Protein AF-A0A957FSR9-F1 (afdb_monomer_lite)

Sequence (139 aa):
MRSLYLKLSLAFVFVSLTAVVLVSLFVRLQTREQFDQFMLDRNQSEVMNELVSYYEENGSWANVRAILMKDGPPARPDEHRRREFWLPVTLVGLNNRVIVEGGNYEHGQFLSEEDLRTAVAVTVNDETVGFVLFPNTPN

Foldseek 3Di:
DVVVVVVVVVVVVVVVVVVVVVVVVVVVVVPPPCPVVVVVVVVVVVLLVQVLVVCVVPVDCVPVQVSQWDQADDDDPPDPDRPGDGQQKWKAFPQQATCDHHDPHDHRDRHDPVQQVQWDFRDHPNDGGTTMDHPPPDD

pLDDT: mean 78.59, std 15.97, range [32.25, 94.75]

Secondary structure (DSSP, 8-state):
-HHHHHHHHHHHHHHHHHHHHHHHHHHHHHTSSSHHHHHHHHHHHHHHHHHHHHHHHHSS-TTGGGGGEEEPSPPPTT--S--EEE---EEE-TTSBEEE-BTTBPTTPBPPHHHHHHSEEEEETTEEEEEEEPP----

Structure (mmCIF, N/CA/C/O backbone):
data_AF-A0A957FSR9-F1
#
_entry.id   AF-A0A957FSR9-F1
#
loop_
_atom_site.group_PDB
_atom_site.id
_atom_site.type_symbol
_atom_site.label_atom_id
_atom_site.label_alt_id
_atom_site.label_comp_id
_atom_site.label_asym_id
_atom_site.label_entity_id
_atom_site.label_seq_id
_atom_site.pdbx_PDB_ins_code
_atom_site.Cartn_x
_atom_site.Cartn_y
_atom_site.Cartn_z
_atom_site.occupancy
_atom_site.B_iso_or_equiv
_atom_site.auth_seq_id
_atom_site.auth_comp_id
_atom_site.auth_asym_id
_atom_site.auth_atom_id
_atom_site.pdbx_PDB_model_num
ATOM 1 N N . MET A 1 1 ? 42.047 17.997 -55.246 1.00 55.38 1 MET A N 1
ATOM 2 C CA . MET A 1 1 ? 40.901 18.570 -54.495 1.00 55.38 1 MET A CA 1
ATOM 3 C C .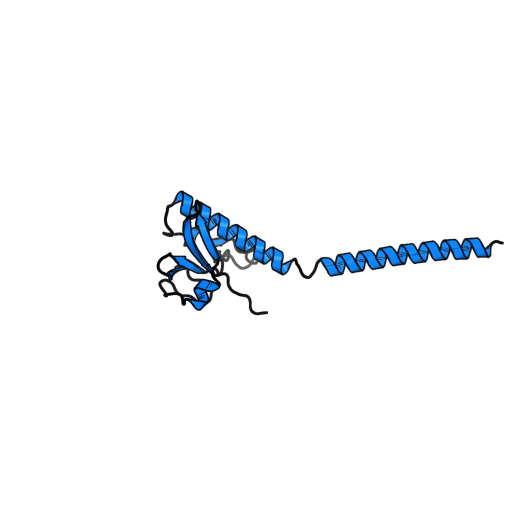 MET A 1 1 ? 39.681 17.634 -54.355 1.00 55.38 1 MET A C 1
ATOM 5 O O . MET A 1 1 ? 38.709 18.030 -53.735 1.00 55.38 1 MET A O 1
ATOM 9 N N . ARG A 1 2 ? 39.712 16.373 -54.833 1.00 58.72 2 ARG A N 1
ATOM 10 C CA . ARG A 1 2 ? 38.577 15.418 -54.747 1.00 58.72 2 ARG A CA 1
ATOM 11 C C . ARG A 1 2 ? 38.527 14.590 -53.442 1.00 58.72 2 ARG A C 1
ATOM 13 O O . ARG A 1 2 ? 37.468 14.131 -53.040 1.00 58.72 2 ARG A O 1
ATOM 20 N N . SER A 1 3 ? 39.669 14.435 -52.762 1.00 61.12 3 SER A N 1
ATOM 21 C CA . SER A 1 3 ? 39.813 13.634 -51.528 1.00 61.12 3 SER A CA 1
ATOM 22 C C . SER A 1 3 ? 39.265 14.329 -50.271 1.00 61.12 3 SER A C 1
ATOM 24 O O . SER A 1 3 ? 38.818 13.654 -49.348 1.00 61.12 3 SER A O 1
ATOM 26 N N . LEU A 1 4 ? 39.259 15.668 -50.241 1.00 70.44 4 LEU A N 1
ATOM 27 C CA . LEU A 1 4 ? 38.833 16.434 -49.064 1.00 70.44 4 LEU A CA 1
ATOM 28 C C . LEU A 1 4 ? 37.316 16.329 -48.837 1.00 70.44 4 LEU A C 1
ATOM 30 O O . LEU A 1 4 ? 36.880 16.047 -47.726 1.00 70.44 4 LEU A O 1
ATOM 34 N N . TYR A 1 5 ? 36.527 16.452 -49.910 1.00 75.75 5 TYR A N 1
ATOM 35 C CA . TYR A 1 5 ? 35.071 16.275 -49.873 1.00 75.75 5 TYR A CA 1
ATOM 36 C C . TYR A 1 5 ? 34.663 14.845 -49.487 1.00 75.75 5 TYR A C 1
ATOM 38 O O . TYR A 1 5 ? 33.726 14.663 -48.714 1.00 75.75 5 TYR A O 1
ATOM 46 N N . LEU A 1 6 ? 35.403 13.831 -49.954 1.00 77.62 6 LEU A N 1
ATOM 47 C CA . LEU A 1 6 ? 35.171 12.429 -49.584 1.00 77.62 6 LEU A CA 1
ATOM 48 C C . LEU A 1 6 ? 35.450 12.162 -48.100 1.00 77.62 6 LEU A C 1
ATOM 50 O O . LEU A 1 6 ? 34.646 11.512 -47.440 1.00 77.62 6 LEU A O 1
ATOM 54 N N . LYS A 1 7 ? 36.550 12.696 -47.555 1.00 77.75 7 LYS A N 1
ATOM 55 C CA . LYS A 1 7 ? 36.868 12.562 -46.124 1.00 77.75 7 LYS A CA 1
ATOM 56 C C . LYS A 1 7 ? 35.820 13.237 -45.240 1.00 77.75 7 LYS A C 1
ATOM 58 O O . LYS A 1 7 ? 35.449 12.680 -44.213 1.00 77.75 7 LYS A O 1
ATOM 63 N N . LEU A 1 8 ? 35.323 14.404 -45.652 1.00 81.38 8 LEU A N 1
ATOM 64 C CA . LEU A 1 8 ? 34.328 15.151 -44.884 1.00 81.38 8 LEU A CA 1
ATOM 65 C C . LEU A 1 8 ? 32.949 14.476 -44.912 1.00 81.38 8 LEU A C 1
ATOM 67 O O . LEU A 1 8 ? 32.307 14.356 -43.872 1.00 81.38 8 LEU A O 1
ATOM 71 N N . SER A 1 9 ? 32.519 13.977 -46.075 1.00 86.38 9 SER A N 1
ATOM 72 C CA . SER A 1 9 ? 31.272 13.210 -46.195 1.00 86.38 9 SER A CA 1
ATOM 73 C C . SER A 1 9 ? 31.328 11.917 -45.377 1.00 86.38 9 SER A C 1
ATOM 75 O O . SER A 1 9 ? 30.385 11.616 -44.648 1.00 86.38 9 SER A O 1
ATOM 77 N N . LEU A 1 10 ? 32.458 11.201 -45.414 1.00 86.12 10 LEU A N 1
ATOM 78 C CA . LEU A 1 10 ? 32.640 9.976 -44.638 1.00 86.12 10 LEU A CA 1
ATOM 79 C C . LEU A 1 10 ? 32.628 10.242 -43.125 1.00 86.12 10 LEU A C 1
ATOM 81 O O . LEU A 1 10 ? 32.024 9.477 -42.376 1.00 86.12 10 LEU A O 1
ATOM 85 N N . ALA A 1 11 ? 33.228 11.349 -42.677 1.00 89.00 11 ALA A N 1
ATOM 86 C CA . ALA A 1 11 ? 33.171 11.768 -41.279 1.00 89.00 11 ALA A CA 1
ATOM 87 C C . ALA A 1 11 ? 31.732 12.082 -40.833 1.00 89.00 11 ALA A C 1
ATOM 89 O O . ALA A 1 11 ? 31.319 11.652 -39.760 1.00 89.00 11 ALA A O 1
ATOM 90 N N . PHE A 1 12 ? 30.940 12.756 -41.672 1.00 90.06 12 PHE A N 1
ATOM 91 C CA . PHE A 1 12 ? 29.530 13.041 -41.379 1.00 90.06 12 PHE A CA 1
ATOM 92 C C . PHE A 1 12 ? 28.678 11.771 -41.258 1.00 90.06 12 PHE A C 1
ATOM 94 O O . PHE A 1 12 ? 27.862 11.647 -40.339 1.00 90.06 12 PHE A O 1
ATOM 101 N N . VAL A 1 13 ? 28.888 10.802 -42.151 1.00 91.31 13 VAL A N 1
ATOM 102 C CA . VAL A 1 13 ? 28.208 9.499 -42.084 1.00 91.31 13 VAL A CA 1
ATOM 103 C C . VAL A 1 13 ? 28.607 8.752 -40.812 1.00 91.31 13 VAL A C 1
ATOM 105 O O . VAL A 1 13 ? 27.752 8.212 -40.118 1.00 91.31 13 VAL A O 1
ATOM 108 N N . PHE A 1 14 ? 29.887 8.773 -40.448 1.00 93.69 14 PHE A N 1
ATOM 109 C CA . PHE A 1 14 ? 30.363 8.102 -39.243 1.00 93.69 14 PHE A CA 1
ATOM 110 C C . PHE A 1 14 ? 29.796 8.725 -37.957 1.00 93.69 14 PHE A C 1
ATOM 112 O O . PHE A 1 14 ? 29.338 8.008 -37.067 1.00 93.69 14 PHE A O 1
ATOM 119 N N . VAL A 1 15 ? 29.770 10.058 -37.868 1.00 92.94 15 VAL A N 1
ATOM 120 C CA . VAL A 1 15 ? 29.231 10.779 -36.703 1.00 92.94 15 VAL A CA 1
ATOM 121 C C . VAL A 1 15 ? 27.727 10.543 -36.554 1.00 92.94 15 VAL A C 1
ATOM 123 O O . VAL A 1 15 ? 27.268 10.253 -35.452 1.00 92.94 15 VAL A O 1
ATOM 126 N N . SER A 1 16 ? 26.961 10.601 -37.649 1.00 91.56 16 SER A N 1
ATOM 127 C CA . SER A 1 16 ? 25.515 10.327 -37.612 1.00 91.56 16 SER A CA 1
ATOM 128 C C . SER A 1 16 ? 25.204 8.878 -37.227 1.00 91.56 16 SER A C 1
ATOM 130 O O . SER A 1 16 ? 24.335 8.649 -36.388 1.00 91.56 16 SER A O 1
ATOM 132 N N . LEU A 1 17 ? 25.962 7.905 -37.745 1.00 94.38 17 LEU A N 1
ATOM 133 C CA . LEU A 1 17 ? 25.832 6.500 -37.350 1.00 94.38 17 LEU A CA 1
ATOM 134 C C . LEU A 1 17 ? 26.128 6.307 -35.855 1.00 94.38 17 LEU A C 1
ATOM 136 O O . LEU A 1 17 ? 25.384 5.628 -35.151 1.00 94.38 17 LEU A O 1
ATOM 140 N N . THR A 1 18 ? 27.186 6.950 -35.358 1.00 92.81 18 THR A N 1
ATOM 141 C CA . THR A 1 18 ? 27.576 6.885 -33.943 1.00 92.81 18 THR A CA 1
ATOM 142 C C . THR A 1 18 ? 26.500 7.496 -33.047 1.00 92.81 18 THR A C 1
ATOM 144 O O . THR A 1 18 ? 26.158 6.915 -32.020 1.00 92.81 18 THR A O 1
ATOM 147 N N . ALA A 1 19 ? 25.907 8.623 -33.453 1.00 90.44 19 ALA A N 1
ATOM 148 C CA . ALA A 1 19 ? 24.806 9.249 -32.729 1.00 90.44 19 ALA A CA 1
ATOM 149 C C . ALA A 1 19 ? 23.575 8.330 -32.645 1.00 90.44 19 ALA A C 1
ATOM 151 O O . ALA A 1 19 ? 23.011 8.173 -31.566 1.00 90.44 19 ALA A O 1
ATOM 152 N N . VAL A 1 20 ? 23.194 7.664 -33.742 1.00 93.94 20 VAL A N 1
ATOM 153 C CA . VAL A 1 20 ? 22.070 6.707 -33.754 1.00 93.94 20 VAL A CA 1
ATOM 154 C C . VAL A 1 20 ? 22.340 5.510 -32.839 1.00 93.94 20 VAL A C 1
ATOM 156 O O . VAL A 1 20 ? 21.463 5.116 -32.071 1.00 93.94 20 VAL A O 1
ATOM 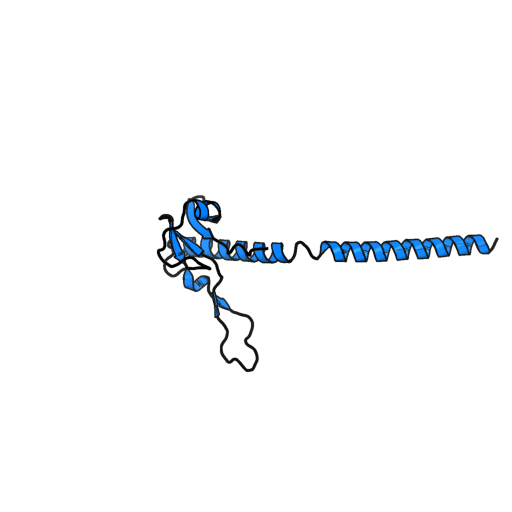159 N N . VAL A 1 21 ? 23.554 4.950 -32.875 1.00 92.44 21 VAL A N 1
ATOM 160 C CA . VAL A 1 21 ? 23.947 3.824 -32.011 1.00 92.44 21 VAL A CA 1
ATOM 161 C C . VAL A 1 21 ? 23.920 4.226 -30.537 1.00 92.44 21 VAL A C 1
ATOM 163 O O . VAL A 1 21 ? 23.374 3.490 -29.717 1.00 92.44 21 VAL A O 1
ATOM 166 N N . LEU A 1 22 ? 24.451 5.405 -30.200 1.00 89.62 22 LEU A N 1
ATOM 167 C CA . LEU A 1 22 ? 24.416 5.930 -28.837 1.00 89.62 22 LEU A CA 1
ATOM 168 C C . LEU A 1 22 ? 22.978 6.159 -28.366 1.00 89.62 22 LEU A C 1
ATOM 170 O O . LEU A 1 22 ? 22.612 5.652 -27.313 1.00 89.62 22 LEU A O 1
ATOM 174 N N . VAL A 1 23 ? 22.133 6.830 -29.152 1.00 86.50 23 VAL A N 1
ATOM 175 C CA . VAL A 1 23 ? 20.717 7.040 -28.798 1.00 86.50 23 VAL A CA 1
ATOM 176 C C . VAL A 1 23 ? 19.997 5.704 -28.598 1.00 86.50 23 VAL A C 1
ATOM 178 O O . VAL A 1 23 ? 19.296 5.533 -27.606 1.00 86.50 23 VAL A O 1
ATOM 181 N N . SER A 1 24 ? 20.216 4.720 -29.476 1.00 83.81 24 SER A N 1
ATOM 182 C CA . SER A 1 24 ? 19.632 3.382 -29.329 1.00 83.81 24 SER A CA 1
ATOM 183 C C . SER A 1 24 ? 20.094 2.668 -28.055 1.00 83.81 24 SER A C 1
ATOM 185 O O . SER A 1 24 ? 19.287 1.990 -27.419 1.00 83.81 24 SER A O 1
ATOM 187 N N . LEU A 1 25 ? 21.366 2.812 -27.670 1.00 79.31 25 LEU A N 1
ATOM 188 C CA . LEU A 1 25 ? 21.903 2.281 -26.415 1.00 79.31 25 LEU A CA 1
ATOM 189 C C . LEU A 1 25 ? 21.291 2.983 -25.200 1.00 79.31 25 LEU A C 1
ATOM 191 O O . LEU A 1 25 ? 20.869 2.30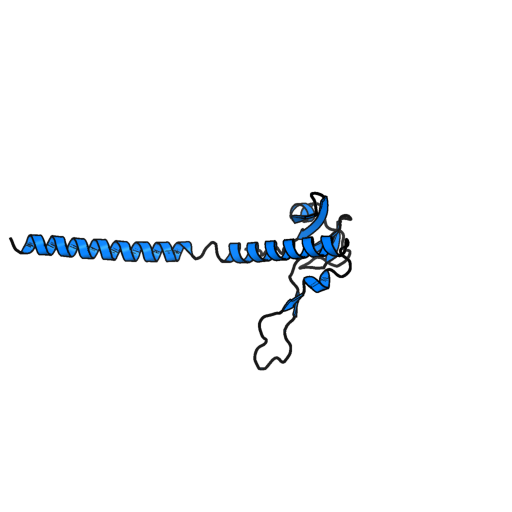6 -24.269 1.00 79.31 25 LEU A O 1
ATOM 195 N N . PHE A 1 26 ? 21.181 4.311 -25.227 1.00 76.44 26 PHE A N 1
ATOM 196 C CA . PHE A 1 26 ? 20.575 5.096 -24.149 1.00 76.44 26 PHE A CA 1
ATOM 197 C C . PHE A 1 26 ? 19.090 4.757 -23.952 1.00 76.44 26 PHE A C 1
ATOM 199 O O . PHE A 1 26 ? 18.676 4.491 -22.827 1.00 76.44 26 PHE A O 1
ATOM 206 N N . VAL A 1 27 ? 18.309 4.649 -25.033 1.00 73.44 27 VAL A N 1
ATOM 207 C CA . VAL A 1 27 ? 16.904 4.194 -24.979 1.00 73.44 27 VAL A CA 1
ATOM 208 C C . VAL A 1 27 ? 16.807 2.779 -24.396 1.00 73.44 27 VAL A C 1
ATOM 210 O O . VAL A 1 27 ? 15.915 2.480 -23.600 1.00 73.44 27 VAL A O 1
ATOM 213 N N . ARG A 1 28 ? 17.756 1.900 -24.746 1.00 62.47 28 ARG A N 1
ATOM 214 C CA . ARG A 1 28 ? 17.805 0.528 -24.227 1.00 62.47 28 ARG A CA 1
ATOM 215 C C . ARG A 1 28 ? 18.177 0.465 -22.744 1.00 62.47 28 ARG A C 1
ATOM 217 O O . ARG A 1 28 ? 17.668 -0.411 -22.049 1.00 62.47 28 ARG A O 1
ATOM 224 N N . LEU A 1 29 ? 19.025 1.375 -22.265 1.00 58.69 29 LEU A N 1
ATOM 225 C CA . LEU A 1 29 ? 19.416 1.467 -20.856 1.00 58.69 29 LEU A CA 1
ATOM 226 C C . LEU A 1 29 ? 18.317 2.106 -19.992 1.00 58.69 29 LEU A C 1
ATOM 228 O O . LEU A 1 29 ? 18.121 1.681 -18.861 1.00 58.69 29 LEU A O 1
ATOM 232 N N . GLN A 1 30 ? 17.532 3.043 -20.533 1.00 55.03 30 GLN A N 1
ATOM 233 C CA . GLN A 1 30 ? 16.474 3.731 -19.781 1.00 55.03 30 GLN A CA 1
ATOM 234 C C . GLN A 1 30 ? 15.197 2.891 -19.575 1.00 55.03 30 GLN A C 1
ATOM 236 O O . GLN A 1 30 ? 14.349 3.244 -18.764 1.00 55.03 30 GLN A O 1
ATOM 241 N N . THR A 1 31 ? 15.054 1.755 -20.268 1.00 54.91 31 THR A N 1
ATOM 242 C CA . THR A 1 31 ? 13.811 0.954 -20.257 1.00 54.91 31 THR A CA 1
ATOM 243 C C . THR A 1 31 ? 13.827 -0.212 -19.252 1.00 54.91 31 THR A C 1
ATOM 245 O O . THR A 1 31 ? 12.846 -0.944 -19.159 1.00 54.91 31 THR A O 1
ATOM 248 N N . ARG A 1 32 ? 14.909 -0.440 -18.493 1.00 49.94 32 ARG A N 1
ATOM 249 C CA . ARG A 1 32 ? 15.038 -1.670 -17.679 1.00 49.94 32 ARG A CA 1
ATOM 250 C C . ARG A 1 32 ? 15.138 -1.524 -16.165 1.00 49.94 32 ARG A C 1
ATOM 252 O O . ARG A 1 32 ? 15.138 -2.554 -15.510 1.00 49.94 32 ARG A O 1
ATOM 259 N N . GLU A 1 33 ? 15.125 -0.317 -15.605 1.00 49.00 33 GLU A N 1
ATOM 260 C CA . GLU A 1 33 ? 15.153 -0.157 -14.135 1.00 49.00 33 GLU A CA 1
ATOM 261 C C . GLU A 1 33 ? 13.891 0.464 -13.526 1.00 49.00 33 GLU A C 1
ATOM 263 O O . GLU A 1 33 ? 13.734 0.437 -12.314 1.00 49.00 33 GLU A O 1
ATOM 268 N N . GLN A 1 34 ? 12.937 0.945 -14.330 1.00 45.41 34 GLN A N 1
ATOM 269 C CA . GLN A 1 34 ? 11.678 1.494 -13.803 1.00 45.41 34 GLN A CA 1
ATOM 270 C C . GLN A 1 34 ? 10.439 0.672 -14.144 1.00 45.41 34 GLN A C 1
ATOM 272 O O . GLN A 1 34 ? 9.379 0.950 -13.604 1.00 45.41 34 GLN A O 1
ATOM 277 N N . PHE A 1 35 ? 10.522 -0.342 -15.007 1.00 44.88 35 PHE A N 1
ATOM 278 C CA . PHE A 1 35 ? 9.318 -1.076 -15.408 1.00 44.88 35 PHE A CA 1
ATOM 279 C C . PHE A 1 35 ? 8.800 -2.011 -14.304 1.00 44.88 35 PHE A C 1
ATOM 281 O O . PHE A 1 35 ? 7.589 -2.103 -14.115 1.00 44.88 35 PHE A O 1
ATOM 288 N N . ASP A 1 36 ? 9.695 -2.623 -13.522 1.00 45.94 36 ASP A N 1
ATOM 289 C CA . ASP A 1 36 ? 9.305 -3.499 -12.408 1.00 45.94 36 ASP A CA 1
ATOM 290 C C . ASP A 1 36 ? 8.796 -2.692 -11.200 1.00 45.94 36 ASP A C 1
ATOM 292 O O . ASP A 1 36 ? 7.781 -3.053 -10.606 1.00 45.94 36 ASP A O 1
ATOM 296 N N . GLN A 1 37 ? 9.411 -1.539 -10.900 1.00 48.12 37 GLN A N 1
ATOM 297 C CA . GLN A 1 37 ? 8.924 -0.615 -9.863 1.00 48.12 37 GLN A CA 1
ATOM 298 C C . GLN A 1 37 ? 7.617 0.086 -10.270 1.00 48.12 37 GLN A C 1
ATOM 300 O O . GLN A 1 37 ? 6.703 0.181 -9.460 1.00 48.12 37 GLN A O 1
ATOM 305 N N . PHE A 1 38 ? 7.459 0.491 -11.535 1.00 41.53 38 PHE A N 1
ATOM 306 C CA . PHE A 1 38 ? 6.233 1.140 -12.017 1.00 41.53 38 PHE A CA 1
ATOM 307 C C . PHE A 1 38 ? 5.042 0.171 -12.113 1.00 41.53 38 PHE A C 1
ATOM 309 O O . PHE A 1 38 ? 3.899 0.578 -11.908 1.00 41.53 38 PHE A O 1
ATOM 316 N N . MET A 1 39 ? 5.281 -1.116 -12.398 1.00 47.59 39 MET A N 1
ATOM 317 C CA . MET A 1 39 ? 4.234 -2.147 -12.350 1.00 47.59 39 MET A CA 1
ATOM 318 C C . MET A 1 39 ? 3.822 -2.488 -10.909 1.00 47.59 39 MET A C 1
ATOM 320 O O . MET A 1 39 ? 2.634 -2.715 -10.669 1.00 47.59 39 MET A O 1
ATOM 324 N N . LEU A 1 40 ? 4.756 -2.477 -9.946 1.00 52.00 40 LEU A N 1
ATOM 325 C CA . LEU A 1 40 ? 4.423 -2.613 -8.523 1.00 52.00 40 LEU A CA 1
ATOM 326 C C . LEU A 1 40 ? 3.620 -1.403 -8.015 1.00 52.00 40 LEU A C 1
ATOM 328 O O . LEU A 1 40 ? 2.544 -1.592 -7.449 1.00 52.00 40 LEU A O 1
ATOM 332 N N . ASP A 1 41 ? 4.083 -0.179 -8.285 1.00 55.03 41 ASP A N 1
ATOM 333 C CA . ASP A 1 41 ? 3.432 1.067 -7.846 1.00 55.03 41 ASP A CA 1
ATOM 334 C C . ASP A 1 41 ? 2.021 1.226 -8.425 1.00 55.03 41 ASP A C 1
ATOM 336 O O . ASP A 1 41 ? 1.089 1.667 -7.740 1.00 55.03 41 ASP A O 1
ATOM 340 N N . ARG A 1 42 ? 1.826 0.831 -9.691 1.00 56.38 42 ARG A N 1
ATOM 341 C CA . ARG A 1 42 ? 0.508 0.887 -10.331 1.00 56.38 42 ARG A CA 1
ATOM 342 C C . ARG A 1 42 ? -0.487 -0.072 -9.678 1.00 56.38 42 ARG A C 1
ATOM 344 O O . ARG A 1 42 ? -1.636 0.313 -9.478 1.00 56.38 42 ARG A O 1
ATOM 351 N N . ASN A 1 43 ? -0.049 -1.276 -9.307 1.00 66.25 43 ASN A N 1
ATOM 352 C CA . ASN A 1 43 ? -0.903 -2.240 -8.611 1.00 66.25 43 ASN A CA 1
ATOM 353 C C . ASN A 1 43 ? -1.248 -1.773 -7.190 1.00 66.25 43 ASN A C 1
ATOM 355 O O . ASN A 1 43 ? -2.390 -1.928 -6.770 1.00 66.25 43 ASN A O 1
ATOM 359 N N . GLN A 1 44 ? -0.301 -1.168 -6.464 1.00 76.50 44 GLN A N 1
ATOM 360 C CA . GLN A 1 44 ? -0.564 -0.622 -5.125 1.00 76.50 44 GLN A CA 1
ATOM 361 C C . GLN A 1 44 ? -1.600 0.507 -5.164 1.00 76.50 44 GLN A C 1
ATOM 363 O O . GLN A 1 44 ? -2.530 0.518 -4.360 1.00 76.50 44 GLN A O 1
ATOM 368 N N . SER A 1 45 ? -1.470 1.420 -6.131 1.00 80.81 45 SER A N 1
ATOM 369 C CA . SER A 1 45 ? -2.395 2.547 -6.303 1.00 80.81 45 SER A CA 1
ATOM 370 C C . SER A 1 45 ? -3.809 2.084 -6.662 1.00 80.81 45 SER A C 1
ATOM 372 O O . SER A 1 45 ? -4.787 2.625 -6.155 1.00 80.81 45 SER A O 1
ATOM 374 N N . GLU A 1 46 ? -3.930 1.069 -7.522 1.00 83.56 46 GLU A N 1
ATOM 375 C CA . GLU A 1 46 ? -5.225 0.493 -7.896 1.00 83.56 46 GLU A CA 1
ATOM 376 C C . GLU A 1 46 ? -5.915 -0.167 -6.695 1.00 83.56 46 GLU A C 1
ATOM 378 O O . GLU A 1 46 ? -7.073 0.139 -6.425 1.00 83.56 46 GLU A O 1
ATOM 383 N N . VAL A 1 47 ? -5.185 -0.986 -5.927 1.00 85.88 47 VAL A N 1
ATOM 384 C CA . VAL A 1 47 ? -5.711 -1.615 -4.704 1.00 85.88 47 VAL A CA 1
ATOM 385 C C . VAL A 1 47 ? -6.132 -0.567 -3.679 1.00 85.88 47 VAL A C 1
ATOM 387 O O . VAL A 1 47 ? -7.183 -0.702 -3.062 1.00 85.88 47 VAL A O 1
ATOM 390 N N . MET A 1 48 ? -5.337 0.490 -3.503 1.00 88.38 48 MET A N 1
ATOM 391 C CA . MET A 1 48 ? -5.670 1.563 -2.568 1.00 88.38 48 MET A CA 1
ATOM 392 C C . MET A 1 48 ? -6.970 2.269 -2.962 1.00 88.38 48 MET A C 1
ATOM 394 O O . MET A 1 48 ? -7.845 2.452 -2.119 1.00 88.38 48 MET A O 1
ATOM 398 N N . ASN A 1 49 ? -7.125 2.611 -4.242 1.00 89.81 49 ASN A N 1
ATOM 399 C CA . ASN A 1 49 ? -8.344 3.243 -4.742 1.00 89.81 49 ASN A CA 1
ATOM 400 C C . ASN A 1 49 ? -9.567 2.340 -4.551 1.00 89.81 49 ASN A C 1
ATOM 402 O O . ASN A 1 49 ? -10.610 2.811 -4.112 1.00 89.81 49 ASN A O 1
ATOM 406 N N . GLU A 1 50 ? -9.435 1.042 -4.828 1.00 89.31 50 GLU A N 1
ATOM 407 C CA . GLU A 1 50 ? -10.528 0.082 -4.671 1.00 89.31 50 GLU A CA 1
ATOM 408 C C . GLU A 1 50 ? -10.940 -0.089 -3.199 1.00 89.31 50 GLU A C 1
ATOM 410 O O . GLU A 1 50 ? -12.130 -0.117 -2.886 1.00 89.31 50 GLU A O 1
ATOM 415 N N . LEU A 1 51 ? -9.973 -0.113 -2.275 1.00 91.44 51 LEU A N 1
ATOM 416 C CA . LEU A 1 51 ? -10.234 -0.152 -0.832 1.00 91.44 51 LEU A CA 1
ATOM 417 C C . LEU A 1 51 ? -10.914 1.124 -0.323 1.00 91.44 51 LEU A C 1
ATOM 419 O O . LEU A 1 51 ? -11.837 1.033 0.487 1.00 91.44 51 LEU A O 1
ATOM 423 N N . VAL A 1 52 ? -10.476 2.296 -0.792 1.00 92.00 52 VAL A N 1
ATOM 424 C CA . VAL A 1 52 ? -11.096 3.590 -0.464 1.00 92.00 52 VAL A CA 1
ATOM 425 C C . VAL A 1 52 ? -12.546 3.605 -0.935 1.00 92.00 52 VAL A C 1
ATOM 427 O O . VAL A 1 52 ? -13.438 3.808 -0.115 1.00 92.00 52 VAL A O 1
ATOM 430 N N . SER A 1 53 ? -12.799 3.299 -2.211 1.00 91.50 53 SER A N 1
ATOM 431 C CA . SER A 1 53 ? -14.158 3.266 -2.763 1.00 91.50 53 SER A CA 1
ATOM 432 C C . SER A 1 53 ? -15.046 2.250 -2.046 1.00 91.50 53 SER A C 1
ATOM 434 O O . SER A 1 53 ? -16.187 2.553 -1.707 1.00 91.50 53 SER A O 1
ATOM 436 N N . TYR A 1 54 ? -14.517 1.067 -1.726 1.00 92.12 54 TYR A N 1
ATOM 437 C CA . TYR A 1 54 ? -15.264 0.067 -0.969 1.00 92.12 54 TYR A CA 1
ATOM 438 C C . TYR A 1 54 ? -15.685 0.574 0.409 1.00 92.12 54 TYR A C 1
ATOM 440 O O . TYR A 1 54 ? -16.826 0.362 0.828 1.00 92.12 54 TYR A O 1
ATOM 448 N N . TYR A 1 55 ? -14.773 1.235 1.122 1.00 92.94 55 TYR A N 1
ATOM 449 C CA . TYR A 1 55 ? -15.065 1.775 2.442 1.00 92.94 55 TYR A CA 1
ATOM 450 C C . TYR A 1 55 ? -16.026 2.967 2.371 1.00 92.94 55 TYR A C 1
ATOM 452 O O . TYR A 1 55 ? -16.897 3.083 3.228 1.00 92.94 55 TYR A O 1
ATOM 460 N N . GLU A 1 56 ? -15.929 3.813 1.346 1.00 91.38 56 GLU A N 1
ATOM 461 C CA . GLU A 1 56 ? -16.889 4.897 1.102 1.00 91.38 56 GLU A CA 1
ATOM 462 C C . GLU A 1 56 ? -18.308 4.368 0.852 1.00 91.38 56 GLU A C 1
ATOM 464 O O . GLU A 1 56 ? -19.275 4.931 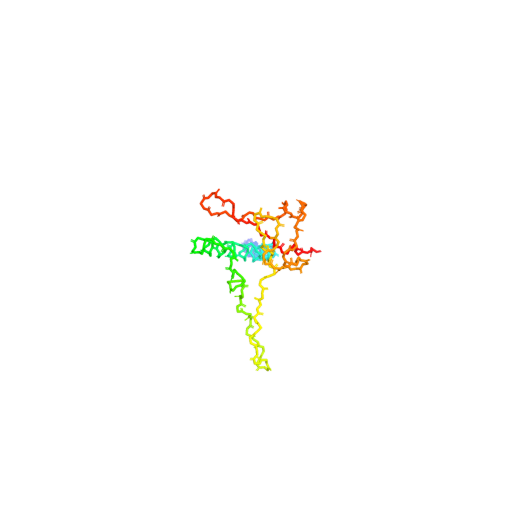1.364 1.00 91.38 56 GLU A O 1
ATOM 469 N N . GLU A 1 57 ? -18.443 3.265 0.112 1.00 91.75 57 GLU A N 1
ATOM 470 C CA . GLU A 1 57 ? -19.740 2.662 -0.206 1.00 91.75 57 GLU A CA 1
ATOM 471 C C . GLU A 1 57 ? -20.333 1.846 0.954 1.00 91.75 57 GLU A C 1
ATOM 473 O O . GLU A 1 57 ? -21.542 1.888 1.192 1.00 91.75 57 GLU A O 1
ATOM 478 N N . ASN A 1 58 ? -19.503 1.090 1.681 1.00 93.56 58 ASN A N 1
ATOM 479 C CA . ASN A 1 58 ? -19.964 0.122 2.685 1.00 93.56 58 ASN A CA 1
ATOM 480 C C . ASN A 1 58 ? -19.815 0.615 4.131 1.00 93.56 58 ASN A C 1
ATOM 482 O O . ASN A 1 58 ? -20.427 0.047 5.038 1.00 93.56 58 ASN A O 1
ATOM 486 N N . GLY A 1 59 ? -18.956 1.606 4.380 1.00 92.06 59 GLY A N 1
ATOM 487 C CA . GLY A 1 59 ? -18.617 2.105 5.717 1.00 92.06 59 GLY A CA 1
ATOM 488 C C . GLY A 1 59 ? -17.933 1.077 6.626 1.00 92.06 59 GLY A C 1
ATOM 489 O O . GLY A 1 59 ? -17.872 1.268 7.839 1.00 92.06 59 GLY A O 1
ATOM 490 N N . SER A 1 60 ? -17.481 -0.057 6.081 1.00 92.44 60 SER A N 1
ATOM 491 C CA . SER A 1 60 ? -16.847 -1.128 6.847 1.00 92.44 60 SER A CA 1
ATOM 492 C C . SER A 1 60 ? -15.989 -2.030 5.963 1.00 92.44 60 SER A C 1
ATOM 494 O O . SER A 1 60 ? -16.188 -2.120 4.756 1.00 92.44 60 SER A O 1
ATOM 496 N N . TRP A 1 61 ? -15.079 -2.778 6.587 1.00 92.88 61 TRP A N 1
ATOM 497 C CA . TRP A 1 61 ? -14.273 -3.805 5.918 1.00 92.88 61 TRP A CA 1
ATOM 498 C C . TRP A 1 61 ? -14.956 -5.180 5.841 1.00 92.88 61 TRP A C 1
ATOM 500 O O . TRP A 1 61 ? -14.316 -6.184 5.519 1.00 92.88 61 TRP A O 1
ATOM 510 N N . ALA A 1 62 ? -16.251 -5.268 6.159 1.00 89.44 62 ALA A N 1
ATOM 511 C CA . ALA A 1 62 ? -16.987 -6.521 6.048 1.00 89.44 62 ALA A CA 1
ATOM 512 C C . ALA A 1 62 ? -17.001 -6.965 4.584 1.00 89.44 62 ALA A C 1
ATOM 514 O O . ALA A 1 62 ? -17.333 -6.165 3.728 1.00 89.44 62 ALA A O 1
ATOM 515 N N . ASN A 1 63 ? -16.648 -8.218 4.289 1.00 86.62 63 ASN A N 1
ATOM 516 C CA . ASN A 1 63 ? -16.626 -8.790 2.932 1.00 86.62 63 ASN A CA 1
ATOM 517 C C . ASN A 1 63 ? -15.651 -8.147 1.915 1.00 86.62 63 ASN A C 1
ATOM 519 O O . ASN A 1 63 ? -15.698 -8.473 0.732 1.00 86.62 63 ASN A O 1
ATOM 523 N N . VAL A 1 64 ? -14.694 -7.333 2.370 1.00 88.62 64 VAL A N 1
ATOM 524 C CA . VAL A 1 64 ? -13.670 -6.703 1.509 1.00 88.62 64 VAL A CA 1
ATOM 525 C C . VAL A 1 64 ? -12.825 -7.715 0.711 1.00 88.62 64 VAL A C 1
ATOM 527 O O . VAL A 1 64 ? -12.261 -7.393 -0.325 1.00 88.62 64 VAL A O 1
ATOM 530 N N . ARG A 1 65 ? -12.771 -8.986 1.135 1.00 84.69 65 ARG A N 1
ATOM 531 C CA . ARG A 1 65 ? -12.111 -10.060 0.372 1.00 84.69 65 ARG A CA 1
ATOM 532 C C . ARG A 1 65 ? -12.646 -10.188 -1.058 1.00 84.69 65 ARG A C 1
ATOM 534 O O . ARG A 1 65 ? -11.869 -10.493 -1.952 1.00 84.69 65 ARG A O 1
ATOM 541 N N . ALA A 1 66 ? -13.937 -9.942 -1.281 1.00 83.81 66 ALA A N 1
ATOM 542 C CA . ALA A 1 66 ? -14.556 -10.133 -2.590 1.00 83.81 66 ALA A CA 1
ATOM 543 C C . ALA A 1 66 ? -13.982 -9.206 -3.677 1.00 83.81 66 ALA A C 1
ATOM 545 O O . ALA A 1 66 ? -13.907 -9.617 -4.829 1.00 83.81 66 ALA A O 1
ATOM 546 N N . ILE A 1 67 ? -13.543 -7.995 -3.314 1.00 83.25 67 ILE A N 1
ATOM 547 C CA . ILE A 1 67 ? -12.960 -7.031 -4.264 1.00 83.25 67 ILE A CA 1
ATOM 548 C C . ILE A 1 67 ? -11.470 -7.284 -4.535 1.00 83.25 67 ILE A C 1
ATOM 550 O O . ILE A 1 67 ? -10.935 -6.876 -5.552 1.00 83.25 67 ILE A O 1
ATOM 554 N N . LEU A 1 68 ? -10.786 -8.026 -3.660 1.00 82.62 68 LEU A N 1
ATOM 555 C CA . LEU A 1 68 ? -9.361 -8.345 -3.820 1.00 82.62 68 LEU A CA 1
ATOM 556 C C . LEU A 1 68 ? -9.111 -9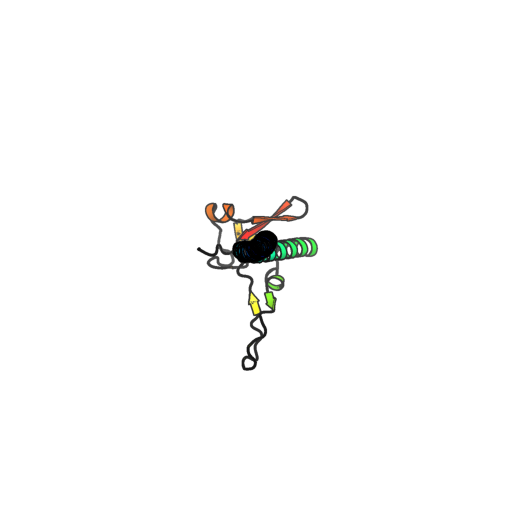.588 -4.696 1.00 82.62 68 LEU A C 1
ATOM 558 O O . LEU A 1 68 ? -7.959 -9.975 -4.921 1.00 82.62 68 LEU A O 1
ATOM 562 N N . MET A 1 69 ? -10.181 -10.223 -5.182 1.00 76.31 69 MET A N 1
ATOM 563 C CA . MET A 1 69 ? -10.124 -11.303 -6.163 1.00 76.31 69 MET A CA 1
ATOM 564 C C . MET A 1 69 ? -9.903 -10.714 -7.558 1.00 76.31 69 MET A C 1
ATOM 566 O O . MET A 1 69 ? -10.782 -10.043 -8.096 1.00 76.31 69 MET A O 1
ATOM 570 N N . LYS A 1 70 ? -8.759 -11.007 -8.185 1.00 70.31 70 LYS A N 1
ATOM 571 C CA . LYS A 1 70 ? -8.530 -10.661 -9.594 1.00 70.31 70 LYS A CA 1
ATOM 572 C C . LYS A 1 70 ? -8.673 -11.886 -10.492 1.00 70.31 70 LYS A C 1
ATOM 574 O O . LYS A 1 70 ? -8.250 -12.995 -10.148 1.00 70.31 70 LYS A O 1
ATOM 579 N N . ASP A 1 71 ? -9.234 -11.658 -11.679 1.00 64.69 71 ASP A N 1
ATOM 580 C CA . ASP A 1 71 ? -9.201 -12.628 -12.770 1.00 64.69 71 ASP A CA 1
ATOM 581 C C . ASP A 1 71 ? -7.733 -12.926 -13.108 1.00 64.69 71 ASP A C 1
ATOM 583 O O . ASP A 1 71 ? -6.989 -12.060 -13.577 1.00 64.69 71 ASP A O 1
ATOM 587 N N . GLY A 1 72 ? -7.292 -14.155 -12.838 1.00 60.72 72 GLY A N 1
ATOM 588 C CA . GLY A 1 72 ? -5.954 -14.588 -13.212 1.00 60.72 72 GLY A CA 1
ATOM 589 C C . GLY A 1 72 ? -5.795 -14.700 -14.731 1.00 60.72 72 GLY A C 1
ATOM 590 O O . GLY A 1 72 ? -6.786 -14.752 -15.470 1.00 60.72 72 GLY A O 1
ATOM 591 N N . PRO A 1 73 ? -4.544 -14.771 -15.227 1.00 57.31 73 PRO A N 1
ATOM 592 C CA . PRO A 1 73 ? -4.287 -14.992 -16.642 1.00 57.31 73 PRO A CA 1
ATOM 593 C C . PRO A 1 73 ? -5.054 -16.228 -17.131 1.00 57.31 73 PRO A C 1
ATOM 595 O O . PRO A 1 73 ? -5.217 -17.186 -16.363 1.00 57.31 73 PRO A O 1
ATOM 598 N N . PRO A 1 74 ? -5.530 -16.222 -18.392 1.00 56.56 74 PRO A N 1
ATOM 599 C CA . PRO A 1 74 ? -6.283 -17.338 -18.932 1.00 56.56 74 PRO A CA 1
ATOM 600 C C . PRO A 1 74 ? -5.486 -18.616 -18.704 1.00 56.56 74 PRO A C 1
ATOM 602 O O . PRO A 1 74 ? -4.307 -18.712 -19.060 1.00 56.56 74 PRO A O 1
ATOM 605 N N . ALA A 1 75 ? -6.135 -19.575 -18.050 1.00 61.06 75 ALA A N 1
ATOM 606 C CA . ALA A 1 75 ? -5.581 -20.899 -17.878 1.00 61.06 75 ALA A CA 1
ATOM 607 C C . ALA A 1 75 ? -5.144 -21.455 -19.240 1.00 61.06 75 ALA A C 1
ATOM 609 O O . ALA A 1 75 ? -5.717 -21.125 -20.285 1.00 61.06 75 ALA A O 1
ATOM 610 N N . ARG A 1 76 ? -4.107 -22.300 -19.233 1.00 63.81 76 ARG A N 1
ATOM 611 C CA . ARG A 1 76 ? -3.712 -23.030 -20.443 1.00 63.81 76 ARG A CA 1
ATOM 612 C C . ARG A 1 76 ? -4.939 -23.776 -20.992 1.00 63.81 76 ARG A C 1
ATOM 614 O O . ARG A 1 76 ? -5.799 -24.139 -20.195 1.00 63.81 76 ARG A O 1
ATOM 621 N N . PRO A 1 77 ? -5.019 -24.044 -22.306 1.00 61.56 77 PRO A N 1
ATOM 622 C CA . PRO A 1 77 ? -6.182 -24.699 -22.915 1.00 61.56 77 PRO A CA 1
ATOM 623 C C . PRO A 1 77 ? -6.635 -25.991 -22.207 1.00 61.56 77 PRO A C 1
ATOM 625 O O . PRO A 1 77 ? -7.818 -26.315 -22.230 1.00 61.56 77 PRO A O 1
ATOM 628 N N . ASP A 1 78 ? -5.706 -26.679 -21.534 1.00 64.12 78 ASP A N 1
ATOM 629 C CA . ASP A 1 78 ? -5.927 -27.938 -20.812 1.00 64.12 78 ASP A CA 1
ATOM 630 C C . ASP A 1 78 ? -6.376 -27.759 -19.341 1.00 64.12 78 ASP A C 1
ATOM 632 O O . ASP A 1 78 ? -6.695 -28.729 -18.656 1.00 64.12 78 ASP A O 1
ATOM 636 N N . GLU A 1 79 ? -6.413 -26.526 -18.827 1.00 56.22 79 GLU A N 1
ATOM 637 C CA . GLU A 1 79 ? -6.934 -26.180 -17.501 1.00 56.22 79 GLU A CA 1
ATOM 638 C C . GLU A 1 79 ? -8.301 -25.495 -17.651 1.00 56.22 79 GLU A C 1
ATOM 640 O O . GLU A 1 79 ? -8.415 -24.312 -17.953 1.00 56.22 79 GLU A O 1
ATOM 645 N N . HIS A 1 80 ? -9.382 -26.217 -17.363 1.00 56.09 80 HIS A N 1
ATOM 646 C CA . HIS A 1 80 ? -10.742 -25.656 -17.363 1.00 56.09 80 HIS A CA 1
ATOM 647 C C . HIS A 1 80 ? -11.058 -24.756 -16.156 1.00 56.09 80 HIS A C 1
ATOM 649 O O . HIS A 1 80 ? -12.215 -24.408 -15.926 1.00 56.09 80 HIS A O 1
ATOM 655 N N . ARG A 1 81 ? -10.056 -24.386 -15.355 1.00 55.31 81 ARG A N 1
ATOM 656 C CA . ARG A 1 81 ? -10.243 -23.577 -14.152 1.00 55.31 81 ARG A CA 1
ATOM 657 C C . ARG A 1 81 ? -9.492 -22.265 -14.339 1.00 55.31 81 ARG A C 1
ATOM 659 O O . ARG A 1 81 ? -8.263 -22.261 -14.336 1.00 55.31 81 ARG A O 1
ATOM 666 N N . ARG A 1 82 ? -10.224 -21.153 -14.502 1.00 54.75 82 ARG A N 1
ATOM 667 C CA . ARG A 1 82 ? -9.641 -19.821 -14.284 1.00 54.75 82 ARG A CA 1
ATOM 668 C C . ARG A 1 82 ? -9.012 -19.855 -12.896 1.00 54.75 82 ARG A C 1
ATOM 670 O O . ARG A 1 82 ? -9.682 -20.230 -11.935 1.00 54.75 82 ARG A O 1
ATOM 677 N N . ARG A 1 83 ? -7.718 -19.565 -12.798 1.00 55.97 83 ARG A N 1
ATOM 678 C CA . ARG A 1 83 ? -7.078 -19.447 -11.491 1.00 55.97 83 ARG A CA 1
ATOM 679 C C . ARG A 1 83 ? -7.467 -18.079 -10.954 1.00 55.97 83 ARG A C 1
ATOM 681 O O . ARG A 1 83 ? -6.909 -17.082 -11.390 1.00 55.97 83 ARG A O 1
ATOM 688 N N . GLU A 1 84 ? -8.464 -18.038 -10.082 1.00 61.31 84 GLU A N 1
ATOM 689 C CA . GLU A 1 84 ? -8.714 -16.864 -9.247 1.00 61.31 84 GLU A CA 1
ATOM 690 C C . GLU A 1 84 ? -7.428 -16.583 -8.468 1.00 61.31 84 GLU A C 1
ATOM 692 O O . GLU A 1 84 ? -6.895 -17.473 -7.794 1.00 61.31 84 GLU A O 1
ATOM 697 N N . PHE A 1 85 ? -6.873 -15.385 -8.643 1.00 66.31 85 PHE A N 1
ATOM 698 C CA . PHE A 1 85 ? -5.662 -14.982 -7.949 1.00 66.31 85 PHE A CA 1
ATOM 699 C C . PHE A 1 85 ? -6.028 -13.938 -6.905 1.00 66.31 85 PHE A C 1
ATOM 701 O O . PHE A 1 85 ? -6.572 -12.878 -7.216 1.00 66.31 85 PHE A O 1
ATOM 708 N N . TRP A 1 86 ? -5.717 -14.260 -5.658 1.00 70.44 86 TRP A N 1
ATOM 709 C CA . TRP A 1 86 ? -5.834 -13.332 -4.550 1.00 70.44 86 TRP A CA 1
ATOM 710 C C . TRP A 1 86 ? -4.637 -12.399 -4.574 1.00 70.44 86 TRP A C 1
ATOM 712 O O . TRP A 1 86 ? -3.492 -12.857 -4.588 1.00 70.44 86 TRP A O 1
ATOM 722 N N . LEU A 1 87 ? -4.894 -11.093 -4.580 1.00 75.25 87 LEU A N 1
ATOM 723 C CA . LEU A 1 87 ? -3.831 -10.121 -4.387 1.00 75.25 87 LEU A CA 1
ATOM 724 C C . LEU A 1 87 ? -3.155 -10.398 -3.033 1.00 75.25 87 LEU A C 1
ATOM 726 O O . LEU A 1 87 ? -3.857 -10.468 -2.025 1.00 75.25 87 LEU A O 1
ATOM 730 N N . PRO A 1 88 ? -1.821 -10.564 -2.983 1.00 76.31 88 PRO A N 1
ATOM 731 C CA . PRO A 1 88 ? -1.099 -10.945 -1.769 1.00 76.31 88 PRO A CA 1
ATOM 732 C C . PRO A 1 88 ? -0.950 -9.765 -0.793 1.00 76.31 88 PRO A C 1
ATOM 734 O O . PRO A 1 88 ? 0.143 -9.492 -0.313 1.00 76.31 88 PRO A O 1
ATOM 737 N N . VAL A 1 89 ? -2.031 -9.034 -0.531 1.00 86.56 89 VAL A N 1
ATOM 738 C CA . VAL A 1 89 ? -2.065 -7.842 0.322 1.00 86.56 89 VAL A CA 1
ATOM 739 C C . VAL A 1 89 ? -2.665 -8.197 1.673 1.00 86.56 89 VAL A C 1
ATOM 741 O O . VAL A 1 89 ? -3.610 -8.977 1.751 1.00 86.56 89 VAL A O 1
ATOM 744 N N . THR A 1 90 ? -2.134 -7.608 2.740 1.00 91.44 90 THR A N 1
ATOM 745 C CA . THR A 1 90 ? -2.712 -7.761 4.081 1.00 91.44 90 THR A CA 1
ATOM 746 C C . THR A 1 90 ? -3.432 -6.478 4.447 1.00 91.44 90 THR A C 1
ATOM 748 O O . THR A 1 90 ? -2.817 -5.414 4.443 1.00 91.44 90 THR A O 1
ATOM 751 N N . LEU A 1 91 ? -4.718 -6.569 4.779 1.00 93.25 91 LEU A N 1
ATOM 752 C CA . LEU A 1 91 ? -5.491 -5.439 5.292 1.00 93.25 91 LEU A CA 1
ATOM 753 C C . LEU A 1 91 ? -5.621 -5.563 6.803 1.00 93.25 91 LEU A C 1
ATOM 755 O O . LEU A 1 91 ? -5.995 -6.618 7.316 1.00 93.25 91 LEU A O 1
ATOM 759 N N . VAL A 1 92 ? -5.378 -4.466 7.502 1.00 94.75 92 VAL A N 1
ATOM 760 C CA . VAL A 1 92 ? -5.376 -4.371 8.958 1.00 94.75 92 VAL A CA 1
ATOM 761 C C . VAL A 1 92 ? -6.365 -3.291 9.378 1.00 94.75 92 VAL A C 1
ATOM 763 O O . VAL A 1 92 ? -6.375 -2.188 8.832 1.00 94.75 92 VAL A O 1
ATOM 766 N N . GLY A 1 93 ? -7.216 -3.610 10.347 1.00 93.19 93 GLY A N 1
ATOM 767 C CA . GLY A 1 93 ? -8.151 -2.650 10.924 1.00 93.19 93 GLY A CA 1
ATOM 768 C C . GLY A 1 93 ? -7.485 -1.689 11.908 1.00 93.19 93 GLY A C 1
ATOM 769 O O . GLY A 1 93 ? -6.360 -1.901 12.354 1.00 93.19 93 GLY A O 1
ATOM 770 N N . LEU A 1 94 ? -8.237 -0.676 12.342 1.00 93.00 94 LEU A N 1
ATOM 771 C CA . LEU A 1 94 ? -7.811 0.294 13.367 1.00 93.00 94 LEU A CA 1
ATOM 772 C C . LEU A 1 94 ? -7.529 -0.319 14.749 1.00 93.00 94 LEU A C 1
ATOM 774 O O . LEU A 1 94 ? -6.977 0.332 15.627 1.00 93.00 94 LEU A O 1
ATOM 778 N N . ASN A 1 95 ? -7.914 -1.575 14.958 1.00 93.25 95 ASN A N 1
ATOM 779 C CA . ASN A 1 95 ? -7.613 -2.353 16.157 1.00 93.25 95 ASN A CA 1
ATOM 780 C C . ASN A 1 95 ? -6.284 -3.126 16.055 1.00 93.25 95 ASN A C 1
ATOM 782 O O . ASN A 1 95 ? -6.059 -4.035 16.858 1.00 93.25 95 ASN A O 1
ATOM 786 N N . ASN A 1 96 ? -5.454 -2.819 15.053 1.00 92.75 96 ASN A N 1
ATOM 787 C CA . ASN A 1 96 ? -4.206 -3.507 14.718 1.00 92.75 96 ASN A CA 1
ATOM 788 C C . ASN A 1 96 ? -4.397 -5.012 14.466 1.00 92.75 96 ASN A C 1
ATOM 790 O O . ASN A 1 96 ? -3.470 -5.802 14.651 1.00 92.75 96 ASN A O 1
ATOM 794 N N . ARG A 1 97 ? -5.603 -5.434 14.060 1.00 94.69 97 ARG A N 1
ATOM 795 C CA . ARG A 1 97 ? -5.888 -6.827 13.701 1.00 94.69 97 ARG A CA 1
ATOM 796 C C . ARG A 1 97 ? -6.023 -6.991 12.204 1.00 94.69 97 ARG A C 1
ATOM 798 O O . ARG A 1 97 ? -6.671 -6.188 11.535 1.00 94.69 97 ARG A O 1
ATOM 805 N N . VAL A 1 98 ? -5.458 -8.079 11.704 1.00 93.75 98 VAL A N 1
ATOM 806 C CA . VAL A 1 98 ? -5.566 -8.485 10.306 1.00 93.75 98 VAL A CA 1
ATOM 807 C C . VAL A 1 98 ? -7.024 -8.823 9.979 1.00 93.75 98 VAL A C 1
ATOM 809 O O . VAL A 1 98 ? -7.639 -9.669 10.627 1.00 93.75 98 VAL A O 1
ATOM 812 N N . ILE A 1 99 ? -7.578 -8.152 8.973 1.00 93.19 99 ILE A N 1
ATOM 813 C CA . ILE A 1 99 ? -8.919 -8.380 8.416 1.00 93.19 99 ILE A CA 1
ATOM 814 C C . ILE A 1 99 ? -8.825 -9.221 7.143 1.00 93.19 99 ILE A C 1
ATOM 816 O O . ILE A 1 99 ? -9.668 -10.089 6.915 1.00 93.19 99 ILE A O 1
ATOM 820 N N . VAL A 1 100 ? -7.800 -8.987 6.320 1.00 90.12 100 VAL A N 1
ATOM 821 C CA . VAL A 1 100 ? -7.494 -9.788 5.127 1.00 90.12 100 VAL A CA 1
ATOM 822 C C . VAL A 1 100 ? -6.087 -10.334 5.259 1.00 90.12 100 VAL A C 1
ATOM 824 O O . VAL A 1 100 ? -5.156 -9.564 5.471 1.00 90.12 100 VAL A O 1
ATOM 827 N N . GLU A 1 101 ? -5.964 -11.650 5.134 1.00 89.00 101 GLU A N 1
ATOM 828 C CA . GLU A 1 101 ? -4.697 -12.374 5.162 1.00 89.00 101 GLU A CA 1
ATOM 829 C C . GLU A 1 101 ? -3.923 -12.211 3.851 1.00 89.00 101 GLU A C 1
ATOM 831 O O . GLU A 1 101 ? -4.487 -12.300 2.760 1.00 89.00 101 GLU A O 1
ATOM 836 N N . GLY A 1 102 ? -2.617 -11.989 3.976 1.00 82.31 102 GLY A N 1
ATOM 837 C CA . GLY A 1 102 ? -1.691 -11.868 2.861 1.00 82.31 102 GLY A CA 1
ATOM 838 C C . GLY A 1 102 ? -0.281 -12.256 3.301 1.00 82.31 102 GLY A C 1
ATOM 839 O O . GLY A 1 102 ? 0.167 -11.916 4.395 1.00 82.31 102 GLY A O 1
ATOM 840 N N . GLY A 1 103 ? 0.436 -13.002 2.460 1.00 78.38 103 GLY A N 1
ATOM 841 C CA . GLY A 1 103 ? 1.785 -13.471 2.788 1.00 78.38 103 GLY A CA 1
ATOM 842 C C . GLY A 1 103 ? 1.812 -14.359 4.038 1.00 78.38 103 GLY A C 1
ATOM 843 O O . GLY A 1 103 ? 1.272 -15.461 4.015 1.00 78.38 103 GLY A O 1
ATOM 844 N N . ASN A 1 104 ? 2.461 -13.878 5.106 1.00 82.81 104 ASN A N 1
ATOM 845 C CA . ASN A 1 104 ? 2.678 -14.615 6.360 1.00 82.81 104 ASN A CA 1
ATOM 846 C C . ASN A 1 104 ? 1.746 -14.178 7.508 1.00 82.81 104 ASN A C 1
ATOM 848 O O . ASN A 1 104 ? 1.971 -14.582 8.648 1.00 82.81 104 ASN A O 1
ATOM 852 N N . TYR A 1 105 ? 0.755 -13.323 7.239 1.00 88.44 105 TYR A N 1
ATOM 853 C CA . TYR A 1 105 ? -0.152 -12.806 8.263 1.00 88.44 105 TYR A CA 1
ATOM 854 C C . TYR A 1 105 ? -1.508 -13.511 8.205 1.00 88.44 105 TYR A C 1
ATOM 856 O O . TYR A 1 105 ? -2.134 -13.577 7.147 1.00 88.44 105 TYR A O 1
ATOM 864 N N . GLU A 1 106 ? -1.977 -14.002 9.350 1.00 89.88 106 GLU A N 1
ATOM 865 C CA . GLU A 1 106 ? -3.239 -14.737 9.475 1.00 89.88 106 GLU A CA 1
ATOM 866 C C . GLU A 1 106 ? -4.409 -13.825 9.863 1.00 89.88 106 GLU A C 1
ATOM 868 O O . GLU A 1 106 ? -4.248 -12.829 10.571 1.00 89.88 106 GLU A O 1
ATOM 873 N N . HIS A 1 107 ? -5.629 -14.194 9.464 1.00 90.31 107 HIS A N 1
ATOM 874 C CA . HIS A 1 107 ? -6.835 -13.473 9.864 1.00 90.31 107 HIS A CA 1
ATOM 875 C C . HIS A 1 107 ? -6.976 -13.351 11.393 1.00 90.31 107 HIS A C 1
ATOM 877 O O . HIS A 1 107 ? -6.969 -14.334 12.132 1.00 90.31 107 HIS A O 1
ATOM 883 N N . GLY A 1 108 ? -7.199 -12.132 11.884 1.00 92.50 108 GLY A N 1
ATOM 884 C CA . GLY A 1 108 ? -7.376 -11.825 13.305 1.00 92.50 108 GLY A CA 1
ATOM 885 C C . GLY A 1 108 ? -6.076 -11.708 14.107 1.00 92.50 108 GLY A C 1
ATOM 886 O O . GLY A 1 108 ? -6.133 -11.282 15.272 1.00 92.50 108 GLY A O 1
ATOM 887 N N . GLN A 1 109 ? -4.927 -12.025 13.498 1.00 92.75 109 GLN A N 1
ATOM 888 C CA . GLN A 1 109 ? -3.603 -11.821 14.080 1.00 92.75 109 GLN A CA 1
ATOM 889 C C . GLN A 1 109 ? -3.416 -10.350 14.461 1.00 92.75 109 GLN A C 1
ATOM 891 O O . GLN A 1 109 ? -3.841 -9.449 13.736 1.00 92.75 109 GLN A O 1
ATOM 896 N N . PHE A 1 110 ? -2.791 -10.110 15.614 1.00 93.56 110 PHE A N 1
ATOM 897 C CA . PHE A 1 110 ? -2.370 -8.770 16.004 1.00 93.56 110 PHE A CA 1
ATOM 898 C C . PHE A 1 110 ? -1.051 -8.437 15.314 1.00 93.56 110 PHE A C 1
ATOM 900 O O . PHE A 1 110 ? -0.098 -9.218 15.392 1.00 93.56 110 PHE A O 1
ATOM 907 N N . LEU A 1 111 ? -1.007 -7.296 14.642 1.00 90.50 111 LEU A N 1
ATOM 908 C CA . LEU A 1 111 ? 0.173 -6.858 13.921 1.00 90.50 111 LEU A CA 1
ATOM 909 C C . LEU A 1 111 ? 1.150 -6.152 14.868 1.00 90.50 111 LEU A C 1
ATOM 911 O O . LEU A 1 111 ? 0.733 -5.392 15.744 1.00 90.50 111 LEU A O 1
ATOM 915 N N . SER A 1 112 ? 2.448 -6.418 14.716 1.00 90.12 112 SER A N 1
ATOM 916 C CA . SER A 1 112 ? 3.460 -5.755 15.538 1.00 90.12 112 SER A CA 1
ATOM 917 C C . SER A 1 112 ? 3.574 -4.267 15.178 1.00 90.12 112 SER A C 1
ATOM 919 O O . SER A 1 112 ? 3.281 -3.854 14.057 1.00 90.12 112 SER A O 1
ATOM 921 N N . GLU A 1 113 ? 4.030 -3.445 16.124 1.00 87.75 113 GLU A N 1
ATOM 922 C CA . GLU A 1 113 ? 4.306 -2.018 15.881 1.00 87.75 113 GLU A CA 1
ATOM 923 C C . GLU A 1 113 ? 5.389 -1.802 14.812 1.00 87.75 113 GLU A C 1
ATOM 925 O O . GLU A 1 113 ? 5.400 -0.780 14.129 1.00 87.75 113 GLU A O 1
ATOM 930 N N . GLU A 1 114 ? 6.318 -2.750 14.671 1.00 87.25 114 GLU A N 1
ATOM 931 C CA . GLU A 1 114 ? 7.354 -2.715 13.639 1.00 87.25 114 GLU A CA 1
ATOM 932 C C . GLU A 1 114 ? 6.742 -2.914 12.252 1.00 87.25 114 GLU A C 1
ATOM 934 O O . GLU A 1 114 ? 6.968 -2.098 11.359 1.00 87.25 114 GLU A O 1
ATOM 939 N N . ASP A 1 115 ? 5.889 -3.927 12.103 1.00 87.19 115 ASP A N 1
ATOM 940 C CA . ASP A 1 115 ? 5.178 -4.186 10.853 1.00 87.19 115 ASP A CA 1
ATOM 941 C C . ASP A 1 115 ? 4.242 -3.018 10.496 1.00 87.19 115 ASP A C 1
ATOM 943 O O . ASP A 1 115 ? 4.242 -2.547 9.360 1.00 87.19 115 ASP A O 1
ATOM 947 N N . LEU A 1 116 ? 3.490 -2.476 11.463 1.00 87.31 116 LEU A N 1
ATOM 948 C CA . LEU A 1 116 ? 2.579 -1.344 11.237 1.00 87.31 116 LEU A CA 1
ATOM 949 C C . LEU A 1 116 ? 3.279 -0.090 10.713 1.00 87.31 116 LEU A C 1
ATOM 951 O O . LEU A 1 116 ? 2.691 0.647 9.927 1.00 87.31 116 LEU A O 1
ATOM 955 N N . ARG A 1 117 ? 4.538 0.148 11.095 1.00 87.44 117 ARG A N 1
ATOM 956 C CA . ARG A 1 117 ? 5.329 1.276 10.568 1.00 87.44 117 ARG A CA 1
ATOM 957 C C . ARG A 1 117 ? 5.647 1.139 9.084 1.00 87.44 117 ARG A C 1
ATOM 959 O O . ARG A 1 117 ? 5.928 2.146 8.442 1.00 87.44 117 ARG A O 1
ATOM 966 N N . THR A 1 118 ? 5.637 -0.084 8.563 1.00 86.00 118 THR A N 1
ATOM 967 C CA . THR A 1 118 ? 5.827 -0.365 7.133 1.00 86.00 118 THR A CA 1
ATOM 968 C C . THR A 1 118 ? 4.511 -0.380 6.357 1.00 86.00 118 THR A C 1
ATOM 970 O O . THR A 1 118 ? 4.527 -0.380 5.127 1.00 86.00 118 THR A O 1
ATOM 973 N N . ALA A 1 119 ? 3.374 -0.375 7.059 1.00 88.12 119 ALA A N 1
ATOM 974 C CA . ALA A 1 119 ? 2.060 -0.370 6.447 1.00 88.12 119 ALA A CA 1
ATOM 975 C C . ALA A 1 119 ? 1.699 1.015 5.895 1.00 88.12 119 ALA A C 1
ATOM 977 O O . ALA A 1 119 ? 2.062 2.058 6.442 1.00 88.12 119 ALA A O 1
ATOM 978 N N . VAL A 1 120 ? 0.925 1.019 4.815 1.00 90.06 120 VAL A N 1
ATOM 979 C CA . VAL A 1 120 ? 0.377 2.228 4.202 1.00 90.06 120 VAL A CA 1
ATOM 980 C C . VAL A 1 120 ? -1.000 2.493 4.798 1.00 90.06 120 VAL A C 1
ATOM 982 O O . VAL A 1 120 ? -1.858 1.611 4.799 1.00 90.06 120 VAL A O 1
ATOM 985 N N . ALA A 1 121 ? -1.220 3.701 5.313 1.00 91.06 121 ALA A N 1
ATOM 986 C CA . ALA A 1 121 ? -2.523 4.101 5.831 1.00 91.06 121 ALA A CA 1
ATOM 987 C C . ALA A 1 121 ? -3.544 4.230 4.691 1.00 91.06 121 ALA A C 1
ATOM 989 O O . ALA A 1 121 ? -3.276 4.875 3.678 1.00 91.06 121 ALA A O 1
ATOM 990 N N . VAL A 1 122 ? -4.724 3.644 4.885 1.00 90.94 122 VAL A N 1
ATOM 991 C CA . VAL A 1 122 ? -5.892 3.865 4.030 1.00 90.94 122 VAL A CA 1
ATOM 992 C C . VAL A 1 122 ? -6.684 5.010 4.638 1.00 90.94 122 VAL A C 1
ATOM 994 O O . VAL A 1 122 ? -7.174 4.889 5.764 1.00 90.94 122 VAL A O 1
A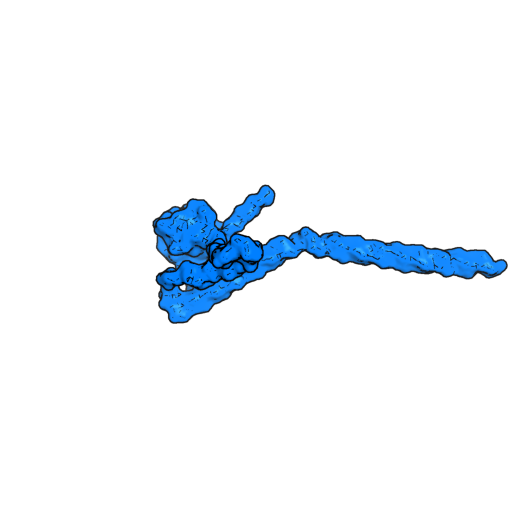TOM 997 N N . THR A 1 123 ? -6.796 6.117 3.912 1.00 88.12 123 THR A N 1
ATOM 998 C CA . THR A 1 123 ? -7.482 7.325 4.379 1.00 88.12 123 THR A CA 1
ATOM 999 C C . THR A 1 123 ? -8.682 7.646 3.504 1.00 88.12 123 THR A C 1
ATOM 1001 O O . THR A 1 123 ? -8.545 7.733 2.285 1.00 88.12 123 THR A O 1
ATOM 1004 N N . VAL A 1 124 ? -9.833 7.874 4.129 1.00 88.50 124 VAL A N 1
ATOM 1005 C CA . VAL A 1 124 ? -11.086 8.283 3.484 1.00 88.50 124 VAL A CA 1
ATOM 1006 C C . VAL A 1 124 ? -11.506 9.603 4.122 1.00 88.50 124 VAL A C 1
ATOM 1008 O O . VAL A 1 124 ? -11.629 9.667 5.339 1.00 88.50 124 VAL A O 1
ATOM 1011 N N . ASN A 1 125 ? -11.711 10.662 3.332 1.00 87.31 125 ASN A N 1
ATOM 1012 C CA . ASN A 1 125 ? -12.043 12.003 3.849 1.00 87.31 125 ASN A CA 1
ATOM 1013 C C . ASN A 1 125 ? -11.092 12.496 4.967 1.00 87.31 125 ASN A C 1
ATOM 1015 O O . ASN A 1 125 ? -11.546 13.002 5.990 1.00 87.31 125 ASN A O 1
ATOM 1019 N N . ASP A 1 126 ? -9.779 12.310 4.789 1.00 85.44 126 ASP A N 1
ATOM 1020 C CA . ASP A 1 126 ? -8.723 12.626 5.772 1.00 85.44 126 ASP A CA 1
ATOM 1021 C C . ASP A 1 126 ? -8.774 11.826 7.095 1.00 85.44 126 ASP A C 1
ATOM 1023 O O . ASP A 1 126 ? -7.980 12.076 8.005 1.00 85.44 126 ASP A O 1
ATOM 1027 N N . GLU A 1 127 ? -9.645 10.819 7.208 1.00 87.69 127 GLU A N 1
ATOM 1028 C CA . GLU A 1 127 ? -9.695 9.890 8.339 1.00 87.69 127 GLU A CA 1
ATOM 1029 C C . GLU A 1 127 ? -9.022 8.562 7.978 1.00 87.69 127 GLU A C 1
ATOM 1031 O O . GLU A 1 127 ? -9.341 7.934 6.966 1.00 87.69 127 GLU A O 1
ATOM 1036 N N . THR A 1 128 ? -8.091 8.099 8.815 1.00 91.88 128 THR A N 1
ATOM 1037 C CA . THR A 1 128 ? -7.504 6.764 8.659 1.00 91.88 128 THR A CA 1
ATOM 1038 C C . THR A 1 128 ? -8.531 5.708 9.039 1.00 91.88 128 THR A C 1
ATOM 1040 O O . THR A 1 128 ? -9.000 5.672 10.173 1.00 91.88 128 THR A O 1
ATOM 1043 N N . VAL A 1 129 ? -8.826 4.807 8.106 1.00 92.88 129 VAL A N 1
ATOM 1044 C CA . VAL A 1 129 ? -9.838 3.749 8.257 1.00 92.88 129 VAL A CA 1
ATOM 1045 C C . VAL A 1 129 ? -9.225 2.346 8.312 1.00 92.88 129 VAL A C 1
ATOM 1047 O O . VAL A 1 129 ? -9.899 1.374 8.659 1.00 92.88 129 VAL A O 1
ATOM 1050 N N . GLY A 1 130 ? -7.929 2.222 8.026 1.00 93.38 130 GLY A N 1
ATOM 1051 C CA . GLY A 1 130 ? -7.180 0.973 8.113 1.00 93.38 130 GLY A CA 1
ATOM 1052 C C . GLY A 1 130 ? -5.748 1.123 7.615 1.00 93.38 130 GLY A C 1
ATOM 1053 O O . GLY A 1 130 ? -5.303 2.218 7.273 1.00 93.38 130 GLY A O 1
ATOM 1054 N N . PHE A 1 131 ? -5.033 0.005 7.563 1.00 92.94 131 PHE A N 1
ATOM 1055 C CA . PHE A 1 131 ? -3.656 -0.064 7.085 1.00 92.94 131 PHE A CA 1
ATOM 1056 C C . PHE A 1 131 ? -3.484 -1.245 6.135 1.00 92.94 131 PHE A C 1
ATOM 1058 O O . PHE A 1 131 ? -4.084 -2.300 6.336 1.00 92.94 131 PHE A O 1
ATOM 1065 N N . VAL A 1 132 ? -2.650 -1.082 5.113 1.00 91.81 132 VAL A N 1
ATOM 1066 C CA . VAL A 1 132 ? -2.352 -2.122 4.125 1.00 91.81 132 VAL A CA 1
ATOM 1067 C C . VAL A 1 132 ? -0.865 -2.428 4.137 1.00 91.81 132 VAL A C 1
ATOM 1069 O O . VAL A 1 132 ? -0.036 -1.525 4.042 1.00 91.81 132 VAL A O 1
ATOM 1072 N N . LEU A 1 133 ? -0.529 -3.712 4.209 1.00 89.75 133 LEU A N 1
ATOM 1073 C CA . LEU A 1 133 ? 0.816 -4.205 3.949 1.00 89.75 133 LEU A CA 1
ATOM 1074 C C . LEU A 1 133 ? 0.860 -4.833 2.564 1.00 89.75 133 LEU A C 1
ATOM 1076 O O . LEU A 1 133 ? 0.073 -5.727 2.235 1.00 89.75 133 LEU A O 1
ATOM 1080 N N . PHE A 1 134 ? 1.834 -4.391 1.783 1.00 85.12 134 PHE A N 1
ATOM 1081 C CA . PHE A 1 134 ? 2.212 -5.044 0.544 1.00 85.12 134 PHE A CA 1
ATOM 1082 C C . PHE A 1 134 ? 3.349 -6.026 0.831 1.00 85.12 134 PHE A C 1
ATOM 1084 O O . PHE A 1 134 ? 4.190 -5.755 1.693 1.00 85.12 134 PHE A O 1
ATOM 1091 N N . PRO A 1 135 ? 3.397 -7.173 0.139 1.00 76.19 135 PRO A N 1
ATOM 1092 C CA . PRO A 1 135 ? 4.477 -8.117 0.328 1.00 76.19 135 PRO A CA 1
ATOM 1093 C C . PRO A 1 135 ? 5.758 -7.432 -0.131 1.00 76.19 135 PRO A C 1
ATOM 1095 O O . PRO A 1 135 ? 5.892 -7.053 -1.295 1.00 76.19 135 PRO A O 1
ATOM 1098 N N . ASN A 1 136 ? 6.689 -7.245 0.798 1.00 64.88 136 ASN A N 1
ATOM 1099 C CA . ASN A 1 136 ? 8.006 -6.749 0.459 1.00 64.88 136 ASN A CA 1
ATOM 1100 C C . ASN A 1 136 ? 8.701 -7.874 -0.313 1.00 64.88 136 ASN A C 1
ATOM 1102 O O . ASN A 1 136 ? 9.092 -8.872 0.289 1.00 64.88 136 ASN A O 1
ATOM 1106 N N . THR A 1 137 ? 8.762 -7.789 -1.643 1.00 46.12 137 THR A N 1
ATOM 1107 C CA . THR A 1 137 ? 9.547 -8.735 -2.443 1.00 46.12 137 THR A CA 1
ATOM 1108 C C . THR A 1 137 ? 11.002 -8.606 -1.999 1.00 46.12 137 THR A C 1
ATOM 1110 O O . THR A 1 137 ? 11.582 -7.538 -2.204 1.00 46.12 137 THR A O 1
ATOM 1113 N N . PRO A 1 138 ? 11.603 -9.629 -1.360 1.00 39.25 138 PRO A N 1
ATOM 1114 C CA . PRO A 1 138 ? 13.026 -9.577 -1.071 1.00 39.25 138 PRO A CA 1
ATOM 1115 C C . PRO A 1 138 ? 13.784 -9.531 -2.405 1.00 39.25 138 PRO A C 1
ATOM 1117 O O . PRO A 1 138 ? 13.491 -10.324 -3.302 1.00 39.25 138 PRO A O 1
ATOM 1120 N N . ASN A 1 139 ? 14.698 -8.562 -2.528 1.00 32.25 139 ASN A N 1
ATOM 1121 C CA . ASN A 1 139 ? 15.665 -8.461 -3.629 1.00 32.25 139 ASN A CA 1
ATOM 1122 C C . ASN A 1 139 ? 16.518 -9.727 -3.760 1.00 32.25 139 ASN A C 1
ATOM 1124 O O . ASN A 1 139 ? 16.894 -10.290 -2.704 1.00 32.25 139 ASN A O 1
#

Radius of gyration: 25.75 Å; chains: 1; bounding box: 61×46×71 Å